Protein AF-A0A0A2BAJ7-F1 (afdb_monomer)

Radius of gyration: 19.8 Å; Cα contacts (8 Å, |Δi|>4): 35; chains: 1; bounding box: 48×20×51 Å

Secondary structure (DSSP, 8-state):
-HHHHHHHHHHHHHHHHHHHHHHHHHHHHTTHHHHHHHHHHHHHHHHHTTS-HHHHHHHHHH-TTT-TTT---

pLDDT: mean 71.1, std 12.02, range [48.59, 96.12]

Sequence (73 aa):
MNSYFNQIYKIIFLLLLINSSSLYAHNLFNGGCKEHCRQKVKVISNKNKLKNINDQINIESKNSCLNKSLCRG

Organism: NCBI:txid167551

Foldseek 3Di:
DVVVVVVVVVVVVVVVVVVVVVLVVCCVVCVALQVVLVVVVVVVVVVPVPDDPVVVVVCLCPPLSNPPVNRDD

Structure (mmCIF, N/CA/C/O backbone):
data_AF-A0A0A2BAJ7-F1
#
_entry.id   AF-A0A0A2BAJ7-F1
#
loop_
_atom_site.group_PDB
_atom_site.id
_atom_site.type_symbol
_atom_site.label_atom_id
_atom_site.label_alt_id
_atom_site.label_comp_id
_atom_site.label_asym_id
_atom_site.label_entity_id
_atom_site.label_seq_id
_atom_site.pdbx_PDB_ins_code
_atom_site.Cartn_x
_atom_site.Cartn_y
_atom_site.Cartn_z
_atom_site.occupancy
_atom_site.B_iso_or_equiv
_atom_site.auth_seq_id
_atom_site.auth_comp_id
_atom_site.auth_asym_id
_atom_site.auth_atom_id
_atom_site.pdbx_PDB_model_num
ATOM 1 N N . MET A 1 1 ? -20.910 0.251 30.373 1.00 60.62 1 MET A N 1
ATOM 2 C CA . MET A 1 1 ? -19.885 -0.376 29.502 1.00 60.62 1 MET A CA 1
ATOM 3 C C . MET A 1 1 ? -20.170 -0.200 28.011 1.00 60.62 1 MET A C 1
ATOM 5 O O . MET A 1 1 ? -19.281 0.285 27.330 1.00 60.62 1 MET A O 1
ATOM 9 N N . ASN A 1 2 ? -21.381 -0.475 27.502 1.00 65.75 2 ASN A N 1
ATOM 10 C CA . ASN A 1 2 ? -21.691 -0.357 26.059 1.00 65.75 2 ASN A CA 1
ATOM 11 C C . ASN A 1 2 ? -21.392 1.005 25.405 1.00 65.75 2 ASN A C 1
ATOM 13 O O . ASN A 1 2 ? -20.908 1.034 24.279 1.00 65.75 2 ASN A O 1
ATOM 17 N N . SER A 1 3 ? -21.649 2.127 26.087 1.00 78.44 3 SER A N 1
ATOM 18 C CA . SER A 1 3 ? -21.435 3.463 25.501 1.00 78.44 3 SER A CA 1
ATOM 19 C C . SER A 1 3 ? -19.957 3.741 25.179 1.00 78.44 3 SER A C 1
ATOM 21 O O . SER A 1 3 ? -19.634 4.195 24.084 1.00 78.44 3 SER A O 1
ATOM 23 N N . TYR A 1 4 ? -19.048 3.359 26.086 1.00 85.88 4 TYR A N 1
ATOM 24 C CA . TYR A 1 4 ? -17.600 3.537 25.919 1.00 85.88 4 TYR A CA 1
ATOM 25 C C . TYR A 1 4 ? -17.040 2.712 24.755 1.00 85.88 4 TYR A C 1
ATOM 27 O O . TYR A 1 4 ? -16.282 3.232 23.939 1.00 85.88 4 TYR A O 1
ATOM 35 N N . PHE A 1 5 ? -17.452 1.446 24.630 1.00 88.81 5 PHE A N 1
ATOM 36 C CA . PHE A 1 5 ? -17.047 0.598 23.504 1.00 88.81 5 PHE A CA 1
ATOM 37 C C . PHE A 1 5 ? -17.520 1.164 22.162 1.00 88.81 5 PHE A C 1
ATOM 39 O O . PHE A 1 5 ? -16.749 1.198 21.205 1.00 88.81 5 PHE A O 1
ATOM 46 N N . ASN A 1 6 ? -18.749 1.684 22.107 1.00 91.19 6 ASN A N 1
ATOM 47 C CA . ASN A 1 6 ? -19.270 2.334 20.905 1.00 91.19 6 ASN A CA 1
ATOM 48 C C . ASN A 1 6 ? -18.484 3.604 20.544 1.00 91.19 6 ASN A C 1
ATOM 50 O O . ASN A 1 6 ? -18.266 3.889 19.366 1.00 91.19 6 ASN A O 1
ATOM 54 N N . GLN A 1 7 ? -18.040 4.361 21.548 1.00 92.19 7 GLN A N 1
ATOM 55 C CA . GLN A 1 7 ? -17.194 5.538 21.353 1.00 92.19 7 GLN A CA 1
ATOM 56 C C . GLN A 1 7 ? -15.821 5.164 20.784 1.00 92.19 7 GLN A C 1
ATOM 58 O O . GLN A 1 7 ? -15.389 5.761 19.800 1.00 92.19 7 GLN A O 1
ATOM 63 N N . ILE A 1 8 ? -15.171 4.141 21.343 1.00 94.31 8 ILE A N 1
ATOM 64 C CA . ILE A 1 8 ? -13.874 3.647 20.858 1.00 94.31 8 ILE A CA 1
ATOM 65 C C . ILE A 1 8 ? -14.000 3.124 19.423 1.00 94.31 8 ILE A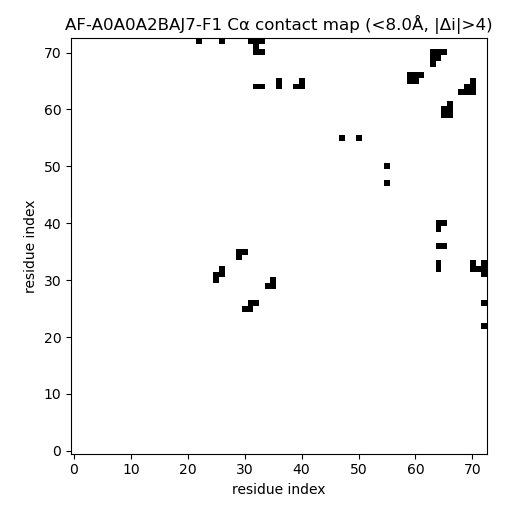 C 1
ATOM 67 O O . ILE A 1 8 ? -13.198 3.490 18.565 1.00 94.31 8 ILE A O 1
ATOM 71 N N . TYR A 1 9 ? -15.037 2.334 19.131 1.00 95.06 9 TYR A N 1
ATOM 72 C CA . TYR A 1 9 ? -15.289 1.825 17.783 1.00 95.06 9 TYR A CA 1
ATOM 73 C C . TYR A 1 9 ? -15.456 2.956 16.763 1.00 95.06 9 TYR A C 1
ATOM 75 O O . TYR A 1 9 ? -14.850 2.913 15.694 1.00 95.06 9 TYR A O 1
ATOM 83 N N . LYS A 1 10 ? -16.211 4.010 17.105 1.00 93.88 10 LYS A N 1
ATOM 84 C CA . LYS A 1 10 ? -16.369 5.188 16.239 1.00 93.88 10 LYS A CA 1
ATOM 85 C C . LYS A 1 10 ? -15.042 5.885 15.951 1.00 93.88 10 LYS A C 1
ATOM 87 O O . LYS A 1 10 ? -14.817 6.283 14.813 1.00 93.88 10 LYS A O 1
ATOM 92 N N . ILE A 1 11 ? -14.167 6.017 16.948 1.00 96.12 11 ILE A N 1
ATOM 93 C CA . ILE A 1 11 ? -12.845 6.630 16.764 1.00 96.12 11 ILE A CA 1
ATOM 94 C C . ILE A 1 11 ? -11.983 5.771 15.833 1.00 96.12 11 ILE A C 1
ATOM 96 O O . ILE A 1 11 ? -11.406 6.296 14.884 1.00 96.12 11 ILE A O 1
ATOM 100 N N . ILE A 1 12 ? -11.937 4.453 16.051 1.00 96.12 12 ILE A N 1
ATOM 101 C CA . ILE A 1 12 ? -11.186 3.525 15.191 1.00 96.12 12 ILE A CA 1
ATOM 102 C C . ILE A 1 12 ? -11.713 3.574 13.754 1.00 96.12 12 ILE A C 1
ATOM 104 O O . ILE A 1 12 ? -10.930 3.677 12.813 1.00 96.12 12 ILE A O 1
ATOM 108 N N . PHE A 1 13 ? -13.034 3.546 13.581 1.00 94.88 13 PHE A N 1
ATOM 109 C CA . PHE A 1 13 ? -13.671 3.618 12.271 1.00 94.88 13 PHE A CA 1
ATOM 110 C C . PHE A 1 13 ? -13.351 4.933 11.548 1.00 94.88 13 PHE A C 1
ATOM 112 O O . PHE A 1 13 ? -13.003 4.923 10.367 1.00 94.88 13 PHE A O 1
ATOM 119 N N . LEU A 1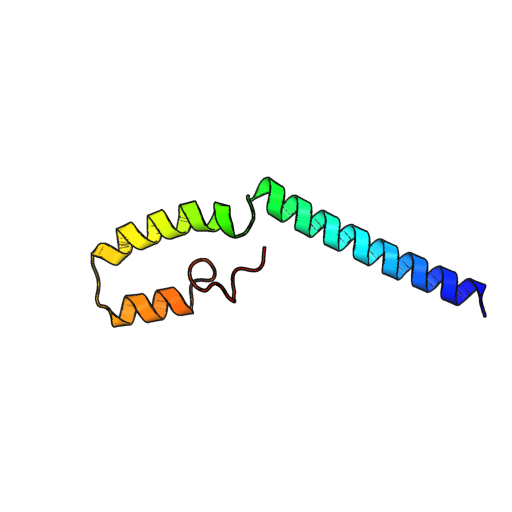 14 ? -13.390 6.060 12.266 1.00 94.81 14 LEU A N 1
ATOM 120 C CA . LEU A 1 14 ? -13.031 7.367 11.720 1.00 94.81 14 LEU A CA 1
ATOM 121 C C . LEU A 1 14 ? -11.555 7.428 11.301 1.00 94.81 14 LEU A C 1
ATOM 123 O O . LEU A 1 14 ? -11.242 7.929 10.222 1.00 94.81 14 LEU A O 1
ATOM 127 N N . LEU A 1 15 ? -10.649 6.875 12.112 1.00 93.06 15 LEU A N 1
ATOM 128 C CA . LEU A 1 15 ? -9.229 6.775 11.770 1.00 93.06 15 LEU A CA 1
ATOM 129 C C . LEU A 1 15 ? -9.006 5.908 10.527 1.00 93.06 15 LEU A C 1
ATOM 131 O O . LEU A 1 15 ? -8.195 6.264 9.672 1.00 93.06 15 LEU A O 1
ATOM 135 N N . LEU A 1 16 ? -9.735 4.797 10.396 1.00 91.12 16 LEU A N 1
ATOM 136 C CA . LEU A 1 16 ? -9.661 3.940 9.213 1.00 91.12 16 LEU A CA 1
ATOM 137 C C . LEU A 1 16 ? -10.093 4.700 7.951 1.00 91.12 16 LEU A C 1
ATOM 139 O O . LEU A 1 16 ? -9.395 4.668 6.937 1.00 91.12 16 LEU A O 1
ATOM 143 N N . LEU A 1 17 ? -11.209 5.432 8.039 1.00 86.69 17 LEU A N 1
ATOM 144 C CA . LEU A 1 17 ? -11.737 6.248 6.948 1.00 86.69 17 LEU A CA 1
ATOM 145 C C . LEU A 1 17 ? -10.731 7.305 6.490 1.00 86.69 17 LEU A C 1
ATOM 147 O O . LEU A 1 17 ? -10.422 7.369 5.302 1.00 86.69 17 LEU A O 1
ATOM 151 N N . ILE A 1 18 ? -10.170 8.088 7.414 1.00 89.00 18 ILE A N 1
ATOM 152 C CA . ILE A 1 18 ? -9.209 9.152 7.081 1.00 89.00 18 ILE A CA 1
ATOM 153 C C . ILE A 1 18 ? -7.971 8.576 6.386 1.00 89.00 18 ILE A C 1
ATOM 155 O O . ILE A 1 18 ? -7.533 9.107 5.365 1.00 89.00 18 ILE A O 1
ATOM 159 N N . ASN A 1 19 ? -7.432 7.464 6.893 1.00 78.56 19 ASN A N 1
ATOM 160 C CA . AS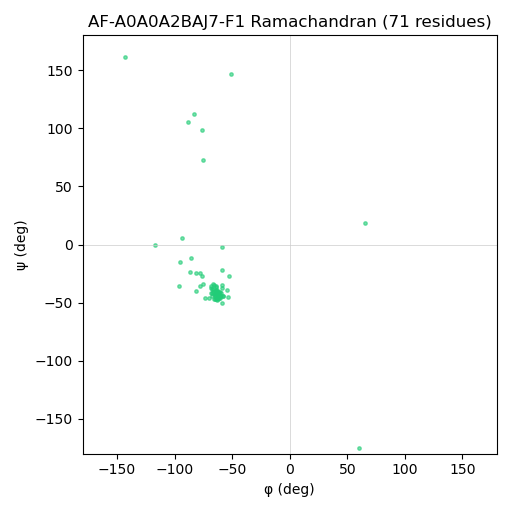N A 1 19 ? -6.258 6.831 6.295 1.00 78.56 19 ASN A CA 1
ATOM 161 C C . ASN A 1 19 ? -6.553 6.261 4.902 1.00 78.56 19 ASN A C 1
ATOM 163 O O . ASN A 1 19 ? -5.748 6.440 3.991 1.00 78.56 19 ASN A O 1
ATOM 167 N N . SER A 1 20 ? -7.717 5.635 4.708 1.00 79.31 20 SER A N 1
ATOM 168 C CA . SER A 1 20 ? -8.116 5.114 3.395 1.00 79.31 20 SER A CA 1
ATOM 169 C C . SER A 1 20 ? -8.312 6.227 2.359 1.00 79.31 20 SER A C 1
ATOM 171 O O . SER A 1 20 ? -7.815 6.113 1.241 1.00 79.31 20 SER A O 1
ATOM 173 N N . SER A 1 21 ? -8.944 7.341 2.742 1.00 73.31 21 SER A N 1
ATOM 174 C CA . SER A 1 21 ? -9.141 8.509 1.876 1.00 73.31 21 SER A CA 1
ATOM 175 C C . SER A 1 21 ? -7.828 9.218 1.553 1.00 73.31 21 SER A C 1
ATOM 177 O O . SER A 1 21 ? -7.627 9.638 0.417 1.00 73.31 21 SER A O 1
ATOM 179 N N . SER A 1 22 ? -6.914 9.315 2.523 1.00 75.75 22 SER A N 1
ATOM 180 C CA . SER A 1 22 ? -5.566 9.854 2.317 1.00 75.75 22 SER A CA 1
ATOM 181 C C . SER A 1 22 ? -4.778 9.006 1.317 1.00 75.75 22 SER A C 1
ATOM 183 O O . SER A 1 22 ? -4.229 9.533 0.350 1.00 75.75 22 SER A O 1
ATOM 185 N N . LEU A 1 23 ? -4.804 7.680 1.482 1.00 72.12 23 LEU A N 1
ATOM 186 C CA . LEU A 1 23 ? -4.166 6.748 0.557 1.00 72.12 23 LEU A CA 1
ATOM 187 C C . LEU A 1 23 ? -4.796 6.814 -0.840 1.00 72.12 23 LEU A C 1
ATOM 189 O O . LEU A 1 23 ? -4.089 6.804 -1.845 1.00 72.12 23 LEU A O 1
ATOM 193 N N . TYR A 1 24 ? -6.123 6.920 -0.919 1.00 73.88 24 TYR A N 1
ATOM 194 C CA . TYR A 1 24 ? -6.837 7.067 -2.182 1.00 73.88 24 TYR A CA 1
ATOM 195 C C . TYR A 1 24 ? -6.483 8.379 -2.891 1.00 73.88 24 TYR A C 1
ATOM 197 O O . TYR A 1 24 ? -6.150 8.355 -4.071 1.00 73.88 24 TYR A O 1
ATOM 205 N N . ALA A 1 25 ? -6.478 9.511 -2.182 1.00 67.06 25 ALA A N 1
ATOM 206 C CA . ALA A 1 25 ? -6.090 10.806 -2.737 1.00 67.06 25 ALA A CA 1
ATOM 207 C C . ALA A 1 25 ? -4.621 10.811 -3.179 1.00 67.06 25 ALA A C 1
ATOM 209 O O . ALA A 1 25 ? -4.311 11.266 -4.277 1.00 67.06 25 ALA A O 1
ATOM 210 N N . HIS A 1 26 ? -3.722 10.241 -2.376 1.00 65.88 26 HIS A N 1
ATOM 211 C CA . HIS A 1 26 ? -2.317 10.080 -2.740 1.00 65.88 26 HIS A CA 1
ATOM 212 C C . HIS 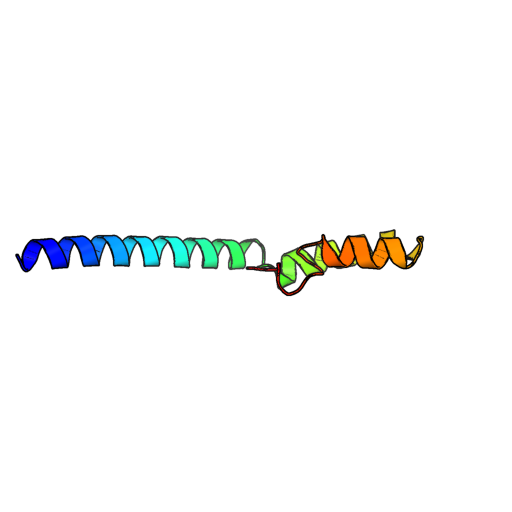A 1 26 ? -2.162 9.267 -4.034 1.00 65.88 26 HIS A C 1
ATOM 214 O O . HIS A 1 26 ? -1.434 9.671 -4.942 1.00 65.88 26 HIS A O 1
ATOM 220 N N . ASN A 1 27 ? -2.909 8.168 -4.162 1.00 65.31 27 ASN A N 1
ATOM 221 C CA . ASN A 1 27 ? -2.964 7.379 -5.388 1.00 65.31 27 ASN A CA 1
ATOM 222 C C . ASN A 1 27 ? -3.622 8.125 -6.558 1.00 65.31 27 ASN A C 1
ATOM 224 O O . ASN A 1 27 ? -3.208 7.946 -7.694 1.00 65.31 27 ASN A O 1
ATOM 228 N N . LEU A 1 28 ? -4.611 8.981 -6.325 1.00 66.06 28 LEU A N 1
ATOM 229 C CA . LEU A 1 28 ? -5.281 9.719 -7.394 1.00 66.06 28 LEU A CA 1
ATOM 230 C C . LEU A 1 28 ? -4.402 10.851 -7.950 1.00 66.06 28 LEU A C 1
ATOM 232 O O . LEU A 1 28 ? -4.271 10.981 -9.162 1.00 66.06 28 LEU A O 1
ATOM 236 N N . PHE A 1 29 ? -3.765 11.644 -7.082 1.00 60.25 29 PHE A N 1
ATOM 237 C CA . PHE A 1 29 ? -2.952 12.796 -7.493 1.00 60.25 29 PHE A CA 1
ATOM 238 C C . PHE A 1 29 ? -1.568 12.404 -8.017 1.00 60.25 29 PHE A C 1
ATOM 240 O O . PHE A 1 29 ? -1.076 13.021 -8.959 1.00 60.25 29 PHE A O 1
ATOM 247 N N . ASN A 1 30 ? -0.948 11.366 -7.449 1.00 56.84 30 ASN A N 1
ATOM 248 C CA . ASN A 1 30 ? 0.354 10.874 -7.913 1.00 56.84 30 ASN A CA 1
ATOM 249 C C . ASN A 1 30 ? 0.223 9.734 -8.945 1.00 56.84 30 ASN A C 1
ATOM 251 O O . ASN A 1 30 ? 1.236 9.147 -9.334 1.00 56.84 30 ASN A O 1
ATOM 255 N N . GLY A 1 31 ? -1.012 9.413 -9.366 1.00 61.12 31 GLY A N 1
ATOM 256 C CA . GLY A 1 31 ? -1.344 8.338 -10.313 1.00 61.12 31 GLY A CA 1
ATOM 257 C C . GLY A 1 31 ? -1.045 6.921 -9.790 1.00 61.12 31 GLY A C 1
ATOM 258 O O . GLY A 1 31 ? -0.909 5.936 -10.529 1.00 61.12 31 GLY A O 1
ATOM 259 N N . GLY A 1 32 ? -0.905 6.828 -8.471 1.00 63.84 32 GLY A N 1
ATOM 260 C CA . GLY A 1 32 ? -0.542 5.648 -7.722 1.00 63.84 32 GLY A CA 1
ATOM 261 C C . GLY A 1 32 ? 0.816 5.115 -8.132 1.00 63.84 32 GLY A C 1
ATOM 262 O O . GLY A 1 32 ? 1.543 5.685 -8.950 1.00 63.84 32 GLY A O 1
ATOM 263 N N . CYS A 1 33 ? 1.177 3.970 -7.565 1.00 68.44 33 CYS A N 1
ATOM 264 C CA . CYS A 1 33 ? 2.478 3.390 -7.863 1.00 68.44 33 CYS A CA 1
ATOM 265 C C . CYS A 1 33 ? 2.635 3.107 -9.373 1.00 68.44 33 CYS A C 1
ATOM 267 O O . CYS A 1 33 ? 3.687 3.350 -9.948 1.00 68.44 33 CYS A O 1
ATOM 269 N N . LYS A 1 34 ? 1.562 2.713 -10.072 1.00 6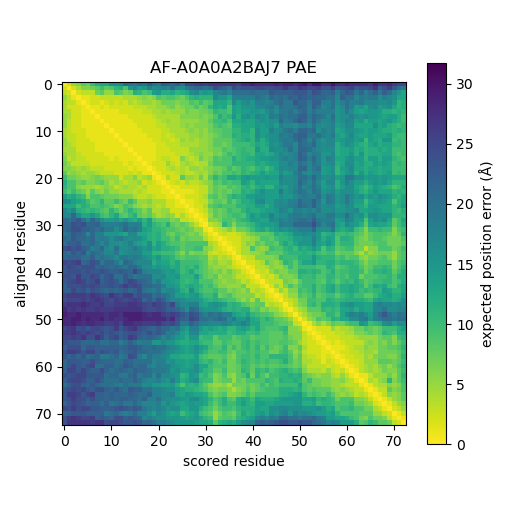4.50 34 LYS A N 1
ATOM 270 C CA . LYS A 1 34 ? 1.599 2.391 -11.506 1.00 64.50 34 LYS A CA 1
ATOM 271 C C . LYS A 1 34 ? 1.975 3.582 -12.397 1.00 64.50 34 LYS A C 1
ATOM 273 O O . LYS A 1 34 ? 2.828 3.405 -13.267 1.00 64.50 34 LYS A O 1
ATOM 278 N N . GLU A 1 35 ? 1.375 4.762 -12.230 1.00 65.81 35 GLU A N 1
ATOM 279 C CA . GLU A 1 35 ? 1.698 5.911 -13.092 1.00 65.81 35 GLU A CA 1
ATOM 280 C C . GLU A 1 35 ? 2.971 6.633 -12.653 1.00 65.81 35 GLU A C 1
ATOM 282 O O . GLU A 1 35 ? 3.800 6.939 -13.518 1.00 65.81 35 GLU A O 1
ATOM 287 N N . HIS A 1 36 ? 3.198 6.795 -11.340 1.00 66.69 36 HIS A N 1
ATOM 288 C CA . HIS A 1 36 ? 4.461 7.322 -10.807 1.00 66.69 36 HIS A CA 1
ATOM 289 C C . HIS A 1 36 ? 5.653 6.520 -11.346 1.00 66.69 36 HIS A C 1
ATOM 291 O O . HIS A 1 36 ? 6.654 7.064 -11.826 1.00 66.69 36 HIS A O 1
ATOM 297 N N . CYS A 1 37 ? 5.522 5.194 -11.338 1.00 68.81 37 CYS A N 1
ATOM 298 C CA . CYS A 1 37 ? 6.565 4.304 -11.809 1.00 68.81 37 CYS A CA 1
ATOM 299 C C . CYS A 1 37 ? 6.663 4.235 -13.328 1.00 68.81 37 CYS A C 1
ATOM 301 O O . CYS A 1 37 ? 7.760 4.038 -13.838 1.00 68.81 37 CYS A O 1
ATOM 303 N N . ARG A 1 38 ? 5.591 4.480 -14.087 1.00 67.81 38 ARG A N 1
ATOM 304 C CA . ARG A 1 38 ? 5.656 4.498 -15.557 1.00 67.81 38 ARG A CA 1
ATOM 305 C C . ARG A 1 38 ? 6.631 5.555 -16.077 1.00 67.81 38 ARG A C 1
ATOM 307 O O . ARG A 1 38 ? 7.414 5.271 -16.983 1.00 67.81 38 ARG A O 1
ATOM 314 N N . GLN A 1 39 ? 6.624 6.749 -15.483 1.00 66.12 39 GLN A N 1
ATOM 315 C CA . GLN A 1 39 ? 7.571 7.811 -15.833 1.00 66.12 39 GLN A CA 1
ATOM 316 C C . GLN A 1 39 ? 8.994 7.467 -15.371 1.00 66.12 39 GLN A C 1
ATOM 318 O O . GLN A 1 39 ? 9.945 7.555 -16.151 1.00 66.12 39 GLN A O 1
ATOM 323 N N . LYS A 1 40 ? 9.143 6.998 -14.127 1.00 67.12 40 LYS A N 1
ATOM 324 C CA . LYS A 1 40 ? 10.449 6.704 -13.515 1.00 67.12 40 LYS A CA 1
ATOM 325 C C . LYS A 1 40 ? 11.159 5.513 -14.167 1.00 67.12 40 LYS A C 1
ATOM 327 O O . LYS A 1 40 ? 12.352 5.589 -14.445 1.00 67.12 40 LYS A O 1
ATOM 332 N N . VAL A 1 41 ? 10.428 4.443 -14.483 1.00 65.31 41 VAL A N 1
ATOM 333 C CA . VAL A 1 41 ? 10.939 3.250 -15.182 1.00 65.31 41 VAL A CA 1
ATOM 334 C C . VAL A 1 41 ? 11.397 3.600 -16.593 1.00 65.31 41 VAL A C 1
ATOM 336 O O . VAL A 1 41 ? 12.450 3.131 -17.015 1.00 65.31 41 VAL A O 1
ATOM 339 N N . LYS A 1 42 ? 10.682 4.480 -17.307 1.00 64.69 42 LYS A N 1
ATOM 340 C CA . LYS A 1 42 ? 11.110 4.949 -18.633 1.00 64.69 42 LYS A CA 1
ATOM 341 C C . LYS A 1 42 ? 12.475 5.648 -18.560 1.00 64.69 42 LYS A C 1
ATOM 343 O O . LYS A 1 42 ? 13.363 5.326 -19.348 1.00 64.69 42 LYS A O 1
ATOM 348 N N . VAL A 1 43 ? 12.672 6.514 -17.561 1.00 64.31 43 VAL A N 1
ATOM 349 C CA . VAL A 1 43 ? 13.950 7.206 -17.298 1.00 64.31 43 VAL A CA 1
ATOM 350 C C . VAL A 1 43 ? 15.065 6.225 -16.908 1.00 64.31 43 VAL A C 1
ATOM 352 O O . VAL A 1 43 ? 16.177 6.325 -17.424 1.00 64.31 43 VAL A O 1
ATOM 355 N N . ILE A 1 44 ? 14.777 5.245 -16.047 1.00 64.81 44 ILE A N 1
ATOM 356 C CA . ILE A 1 44 ? 15.757 4.236 -15.609 1.00 64.81 44 ILE A CA 1
ATOM 357 C C . ILE A 1 44 ? 16.143 3.299 -16.757 1.00 64.81 44 ILE A C 1
ATOM 359 O O . ILE A 1 44 ? 17.324 3.018 -16.928 1.00 64.81 44 ILE A O 1
ATOM 363 N N . SER A 1 45 ? 15.187 2.851 -17.577 1.00 62.38 45 SER A N 1
ATOM 364 C CA . SER A 1 45 ? 15.467 1.954 -18.707 1.00 62.38 45 SER A CA 1
ATOM 365 C C . SER A 1 45 ? 16.381 2.609 -19.744 1.00 62.38 45 SER A C 1
ATOM 367 O O . SER A 1 45 ? 17.323 1.976 -20.217 1.00 62.38 45 SER A O 1
ATOM 369 N N . ASN A 1 46 ? 16.189 3.906 -20.016 1.00 62.81 46 ASN A N 1
ATOM 370 C CA . ASN A 1 46 ? 17.074 4.660 -20.903 1.00 62.81 46 ASN A CA 1
ATOM 371 C C . ASN A 1 46 ? 18.486 4.798 -20.323 1.00 62.81 46 ASN A C 1
ATOM 373 O O . ASN A 1 46 ? 19.458 4.754 -21.071 1.00 62.81 46 ASN A O 1
ATOM 377 N N . LYS A 1 47 ? 18.611 4.931 -18.998 1.00 63.66 47 LYS A N 1
ATOM 378 C CA . LYS A 1 47 ? 19.904 5.034 -18.309 1.00 63.66 47 LYS A CA 1
ATOM 379 C C . LYS A 1 47 ? 20.629 3.682 -18.207 1.00 63.66 47 LYS A C 1
ATOM 381 O O . LYS A 1 47 ? 21.851 3.640 -18.298 1.00 63.66 47 LYS A O 1
ATOM 386 N N . ASN A 1 48 ? 19.881 2.585 -18.061 1.00 59.47 48 ASN A N 1
ATOM 387 C CA . ASN A 1 48 ? 20.404 1.224 -17.885 1.00 59.47 48 ASN A CA 1
ATOM 388 C C . ASN A 1 48 ? 20.719 0.497 -19.194 1.00 59.47 48 ASN A C 1
ATOM 390 O O . ASN A 1 48 ? 21.440 -0.494 -19.163 1.00 59.47 48 ASN A O 1
ATOM 394 N N . LYS A 1 49 ? 20.287 1.020 -20.349 1.00 59.94 49 LYS A N 1
ATOM 395 C CA . LYS A 1 49 ? 20.700 0.532 -21.679 1.00 59.94 49 LYS A CA 1
ATOM 396 C C . LYS A 1 49 ? 22.229 0.593 -21.911 1.00 59.94 49 LYS A C 1
ATOM 398 O O . LYS A 1 49 ? 22.698 0.188 -22.966 1.00 59.94 49 LYS A O 1
ATOM 403 N N . LEU A 1 50 ? 22.993 1.097 -20.935 1.00 55.34 50 LEU A N 1
ATOM 404 C CA . LEU A 1 50 ? 24.434 1.332 -20.975 1.00 55.34 50 LEU A CA 1
ATOM 405 C C . LEU A 1 50 ? 25.269 0.511 -19.960 1.00 55.34 50 LEU A C 1
ATOM 407 O O . LEU A 1 50 ? 26.484 0.693 -19.957 1.00 55.34 50 LEU A O 1
ATOM 411 N N . LYS A 1 51 ? 24.707 -0.361 -19.095 1.00 61.59 51 LYS A N 1
ATOM 412 C CA . LYS A 1 51 ? 25.509 -1.077 -18.064 1.00 61.59 51 LYS A CA 1
ATOM 413 C C . LYS A 1 51 ? 25.106 -2.532 -17.760 1.00 61.59 51 LYS A C 1
ATOM 415 O O . LYS A 1 51 ? 24.018 -2.981 -18.091 1.00 61.59 51 LYS A O 1
ATOM 420 N N . ASN A 1 52 ? 26.067 -3.227 -17.142 1.00 68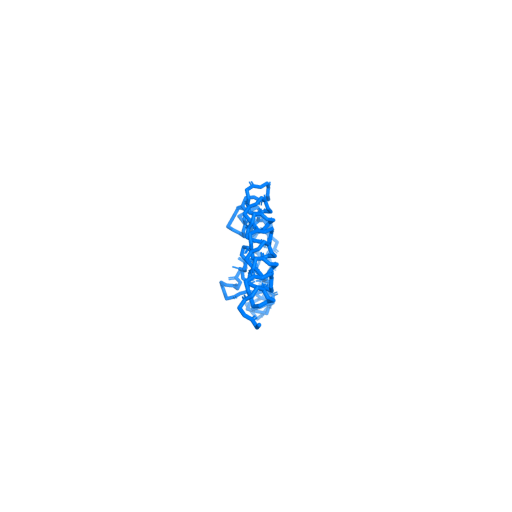.44 52 ASN A N 1
ATOM 421 C CA . ASN A 1 52 ? 26.193 -4.661 -16.855 1.00 68.44 52 ASN A CA 1
ATOM 422 C C . ASN A 1 52 ? 24.960 -5.301 -16.167 1.00 68.44 52 ASN A C 1
ATOM 424 O O . ASN A 1 52 ? 24.306 -4.676 -15.335 1.00 68.44 52 ASN A O 1
ATOM 428 N N . ILE A 1 53 ? 24.679 -6.576 -16.467 1.00 70.69 53 ILE A N 1
ATOM 429 C CA . ILE A 1 53 ? 23.468 -7.317 -16.045 1.00 70.69 53 ILE A CA 1
ATOM 430 C C . ILE A 1 53 ? 23.322 -7.381 -14.512 1.00 70.69 53 ILE A C 1
ATOM 432 O O . ILE A 1 53 ? 22.219 -7.233 -13.986 1.00 70.69 53 ILE A O 1
ATOM 436 N N . ASN A 1 54 ? 24.427 -7.525 -13.772 1.00 72.44 54 ASN A N 1
ATOM 437 C CA . ASN A 1 54 ? 24.394 -7.534 -12.302 1.00 72.44 54 ASN A CA 1
ATOM 438 C C . ASN A 1 54 ? 23.914 -6.202 -11.708 1.00 72.44 54 ASN A C 1
ATOM 440 O O . ASN A 1 54 ? 23.194 -6.193 -10.706 1.00 72.44 54 ASN A O 1
ATOM 444 N N . ASP A 1 55 ? 24.267 -5.078 -12.336 1.00 68.62 55 ASP A N 1
ATOM 445 C CA . ASP A 1 55 ? 23.798 -3.762 -11.902 1.00 68.62 55 ASP A CA 1
ATOM 446 C C . ASP A 1 55 ? 22.294 -3.628 -12.150 1.00 68.62 55 ASP A C 1
ATOM 448 O O . ASP A 1 55 ? 21.576 -3.059 -11.329 1.00 68.62 55 ASP A O 1
ATOM 452 N N . GLN A 1 56 ? 21.794 -4.214 -13.241 1.00 67.88 56 GLN A N 1
ATOM 453 C CA . GLN A 1 56 ? 20.374 -4.210 -13.573 1.00 67.88 56 GLN A CA 1
ATOM 454 C C . GLN A 1 56 ? 19.538 -4.957 -12.525 1.00 67.88 56 GLN A C 1
ATOM 456 O O . GLN A 1 56 ? 18.556 -4.398 -12.044 1.00 67.88 56 GLN A O 1
ATOM 461 N N . ILE A 1 57 ? 19.966 -6.148 -12.093 1.00 70.44 57 ILE A N 1
ATOM 462 C CA . ILE A 1 57 ? 19.280 -6.951 -11.060 1.00 70.44 57 ILE A CA 1
ATOM 463 C C . ILE A 1 57 ? 19.299 -6.244 -9.689 1.00 70.44 57 ILE A C 1
ATOM 465 O O . ILE A 1 57 ? 18.302 -6.219 -8.960 1.00 70.44 57 ILE A O 1
ATOM 469 N N . ASN A 1 58 ? 20.420 -5.613 -9.327 1.00 69.62 58 ASN A N 1
ATOM 470 C CA . ASN A 1 58 ? 20.541 -4.852 -8.078 1.00 69.62 58 ASN A CA 1
ATOM 471 C C . ASN A 1 58 ? 19.644 -3.599 -8.090 1.00 69.62 58 ASN A C 1
ATOM 473 O O . ASN A 1 58 ? 19.012 -3.263 -7.089 1.00 69.62 58 ASN A O 1
ATOM 477 N 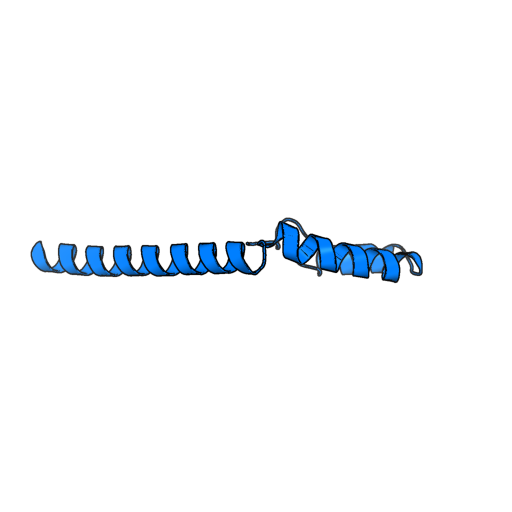N . ILE A 1 59 ? 19.536 -2.928 -9.240 1.00 68.12 59 ILE A N 1
ATOM 478 C CA . ILE A 1 59 ? 18.613 -1.805 -9.420 1.00 68.12 59 ILE A CA 1
ATOM 479 C C . ILE A 1 59 ? 17.165 -2.295 -9.359 1.00 68.12 59 ILE A C 1
ATOM 481 O O . ILE A 1 59 ? 16.359 -1.670 -8.680 1.00 68.12 59 ILE A O 1
ATOM 485 N N . GLU A 1 60 ? 16.822 -3.402 -10.015 1.00 67.62 60 GLU A N 1
ATOM 486 C CA . GLU A 1 60 ? 15.453 -3.925 -10.057 1.00 67.62 60 GLU A CA 1
ATOM 487 C C . GLU A 1 60 ? 14.952 -4.357 -8.6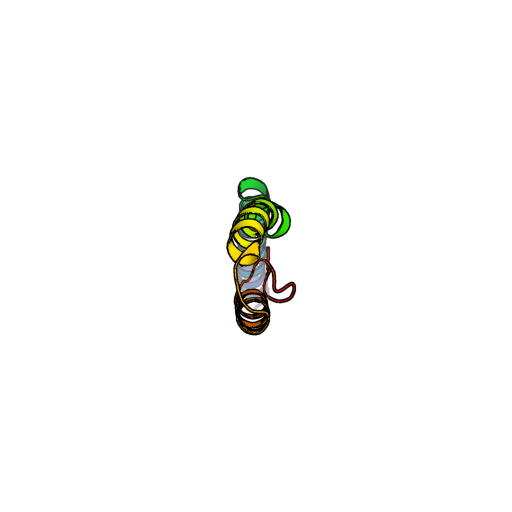73 1.00 67.62 60 GLU A C 1
ATOM 489 O O . GLU A 1 60 ? 13.831 -4.032 -8.291 1.00 67.62 60 GLU A O 1
ATOM 494 N N . SER A 1 61 ? 15.809 -5.008 -7.883 1.00 67.69 61 SER A N 1
ATOM 495 C CA . SER A 1 61 ? 15.478 -5.449 -6.521 1.00 67.69 61 SER A CA 1
ATOM 496 C C . SER A 1 61 ? 15.303 -4.290 -5.532 1.00 67.69 61 SER A C 1
ATOM 498 O O . SER A 1 61 ? 14.409 -4.344 -4.682 1.00 67.69 61 SER A O 1
ATOM 500 N N . LYS A 1 62 ? 16.114 -3.230 -5.652 1.00 67.00 62 LYS A N 1
ATOM 501 C CA . LYS A 1 62 ? 16.073 -2.053 -4.764 1.00 67.00 62 LYS A CA 1
ATOM 502 C C . LYS A 1 62 ? 15.077 -0.987 -5.199 1.00 67.00 62 LYS A C 1
ATOM 504 O O . LYS A 1 62 ? 14.653 -0.170 -4.384 1.00 67.00 62 LYS A O 1
ATOM 509 N N . ASN A 1 63 ? 14.725 -0.944 -6.479 1.00 67.19 63 ASN A N 1
ATOM 510 C CA . ASN A 1 63 ? 13.829 0.070 -6.996 1.00 67.19 63 ASN A CA 1
ATOM 511 C C . ASN A 1 63 ? 12.377 -0.335 -6.743 1.00 67.19 63 ASN A C 1
ATOM 513 O O . ASN A 1 63 ? 11.866 -1.261 -7.365 1.00 67.19 63 ASN A O 1
ATOM 517 N N . SER A 1 64 ? 11.690 0.405 -5.875 1.00 65.12 64 SER A N 1
ATOM 518 C CA . SER A 1 64 ? 10.291 0.139 -5.520 1.00 65.12 64 SER A CA 1
ATOM 519 C C . SER A 1 64 ? 9.322 0.172 -6.707 1.00 65.12 64 SER A C 1
ATOM 521 O O . SER A 1 64 ? 8.269 -0.449 -6.641 1.00 65.12 64 SER A O 1
ATOM 523 N N . CYS A 1 65 ? 9.682 0.847 -7.801 1.00 67.62 65 CYS A N 1
ATOM 524 C CA . CYS A 1 65 ? 8.892 0.888 -9.027 1.00 67.62 65 CYS A CA 1
ATOM 525 C C . CYS A 1 65 ? 9.065 -0.325 -9.939 1.00 67.62 65 CYS A C 1
ATOM 527 O O . CYS A 1 65 ? 8.190 -0.600 -10.759 1.00 67.62 65 CYS A O 1
ATOM 529 N N . LEU A 1 66 ? 10.197 -1.015 -9.837 1.00 64.00 66 LEU A N 1
ATOM 530 C CA . LEU A 1 66 ? 10.471 -2.230 -10.600 1.00 64.00 66 LEU A CA 1
ATOM 531 C C . LEU A 1 66 ? 10.143 -3.475 -9.772 1.00 64.00 66 LEU A C 1
ATOM 533 O O . LEU A 1 66 ? 9.587 -4.448 -10.279 1.00 64.00 66 LEU A O 1
ATOM 537 N N . ASN A 1 67 ? 10.397 -3.408 -8.468 1.00 63.75 67 ASN A N 1
ATOM 538 C CA . ASN A 1 67 ? 10.034 -4.443 -7.5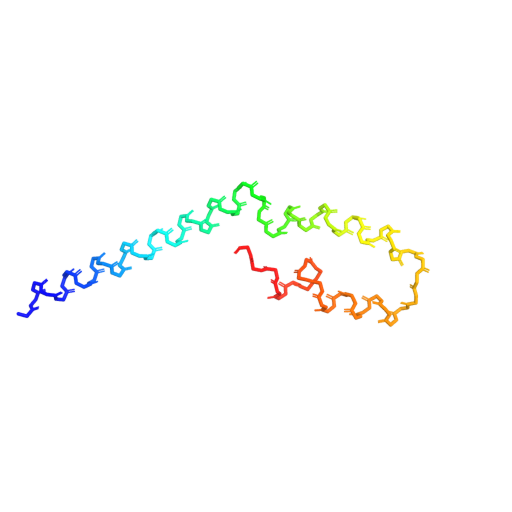29 1.00 63.75 67 ASN A CA 1
ATOM 539 C C . ASN A 1 67 ? 8.526 -4.391 -7.221 1.00 63.75 67 ASN A C 1
ATOM 541 O O . ASN A 1 67 ? 8.067 -3.637 -6.361 1.00 63.75 67 ASN A O 1
ATOM 545 N N . LYS A 1 68 ? 7.754 -5.251 -7.900 1.00 55.69 68 LYS A N 1
ATOM 546 C CA . LYS A 1 68 ? 6.288 -5.362 -7.763 1.00 55.69 68 LYS A CA 1
ATOM 547 C C . LYS A 1 68 ? 5.803 -5.552 -6.318 1.00 55.69 68 LYS A C 1
ATOM 549 O O . LYS A 1 68 ? 4.684 -5.160 -6.017 1.00 55.69 68 LYS A O 1
ATOM 554 N N . SER A 1 69 ? 6.622 -6.129 -5.433 1.00 59.72 69 SER A N 1
ATOM 555 C CA . SER A 1 69 ? 6.271 -6.338 -4.017 1.00 59.72 69 SER A CA 1
ATOM 556 C C . SER A 1 69 ? 6.395 -5.075 -3.149 1.00 59.72 69 SER A C 1
ATOM 558 O O . SER A 1 69 ? 5.725 -4.959 -2.120 1.00 59.72 69 SER A O 1
ATOM 560 N N . LEU A 1 70 ? 7.235 -4.122 -3.567 1.00 58.03 70 LEU A N 1
ATOM 561 C CA . LEU A 1 70 ? 7.504 -2.865 -2.858 1.00 58.03 70 LEU A CA 1
ATOM 562 C C . LEU A 1 70 ? 6.639 -1.706 -3.364 1.00 58.03 70 LEU A C 1
ATOM 564 O O . LEU A 1 70 ? 6.529 -0.684 -2.688 1.00 58.03 70 LEU A O 1
ATOM 568 N N . CYS A 1 71 ? 6.019 -1.868 -4.532 1.00 60.75 71 CYS A N 1
ATOM 569 C CA . CYS A 1 71 ? 5.123 -0.895 -5.141 1.00 60.75 71 CYS A CA 1
ATOM 570 C C . CYS A 1 71 ? 3.766 -0.915 -4.419 1.00 60.75 71 CYS A C 1
ATOM 572 O O . CYS A 1 71 ? 2.777 -1.456 -4.911 1.00 60.75 71 CYS A O 1
ATOM 574 N N . ARG A 1 72 ? 3.737 -0.379 -3.200 1.00 54.66 72 ARG A N 1
ATOM 575 C CA . ARG A 1 72 ? 2.508 -0.168 -2.436 1.00 54.66 72 ARG A CA 1
ATOM 576 C C . ARG A 1 72 ? 1.992 1.210 -2.826 1.00 54.66 72 ARG A C 1
ATOM 578 O O . ARG A 1 72 ? 2.637 2.204 -2.506 1.00 54.66 72 ARG A O 1
ATOM 585 N N . GLY A 1 73 ? 0.929 1.240 -3.631 1.00 48.59 73 GLY A N 1
ATOM 586 C CA . GLY A 1 73 ? 0.172 2.472 -3.857 1.00 48.59 73 GLY A CA 1
ATOM 587 C C . GLY A 1 73 ? -0.297 3.047 -2.533 1.00 48.59 73 GLY A C 1
ATOM 588 O O . GLY A 1 73 ? -0.691 2.231 -1.673 1.00 48.59 73 GLY A O 1
#

Solvent-accessible surface area (backbone atoms only — not comparable to full-atom values): 4083 Å² total; per-residue (Å²): 115,70,68,60,56,54,51,52,50,50,54,54,51,50,52,51,50,54,53,52,52,51,48,48,48,51,24,62,78,52,46,22,41,69,48,49,25,52,58,51,50,53,56,47,51,68,63,49,79,75,61,59,70,70,60,51,54,54,48,36,70,70,31,42,72,64,23,75,90,61,45,71,92

Mean predicted aligned error: 12.26 Å